Protein AF-A0A147B7H2-F1 (afdb_monomer_lite)

Sequence (168 aa):
TDHILHTKNPSMMECVLYPLDLYNDSAFYALTKFKKQFLYDEVEAEVNLCFDQFAYKLSDQIFAYYKHLAGSILLDKRFRAECASNGTVFSYPVANRYETLLRQRHVQLLGRSVDLNRLIGQRLSAALQRSLDLAVSRFEAQDITGIVELEGLLSVNRMTHKLLSKFV

Organism: NCBI:txid360319

Foldseek 3Di:
DVVCLVVVDQVCLLVPLVVLCVLVVQLCCVCPPVVHPVSNVVSVVVSVVVVVVVLLSLLVVLLVLLLQQLLVVPPDPVVQVVCVVVVHHDDRPDDHDCLSQLQQQFRQHNNDGHGSNVSSVVSSVVVLVVLLVVLVVVVVVDPPVCVVVSVVSVSSSVSSCVVCVVRD

InterPro domains:
  IPR008081 Cytoplasmic FMR1-interacting [PF05994] (1-167)
  IPR008081 Cytoplasmic FMR1-interacting [PIRSF008153] (1-167)
  IPR008081 Cytoplasmic FMR1-interacting [PR01698] (36-58)
  IPR008081 Cytoplasmic FMR1-interacting [PR01698] (96-126)
  IPR008081 Cytoplasmic FMR1-interacting [PTHR12195] (1-167)

Radius of gyration: 20.7 Å; chains: 1; bounding box: 50×30×66 Å

Structure (mmCIF, N/CA/C/O backbone):
data_AF-A0A147B7H2-F1
#
_entry.id   AF-A0A147B7H2-F1
#
loop_
_atom_site.group_PDB
_atom_site.id
_atom_site.type_symbol
_atom_site.label_atom_id
_atom_site.label_alt_id
_atom_site.label_comp_id
_atom_site.label_asym_id
_atom_site.label_entity_id
_atom_site.label_seq_id
_atom_site.pdbx_PDB_ins_code
_atom_site.Cartn_x
_atom_site.Cartn_y
_atom_site.Cartn_z
_atom_site.occupancy
_atom_site.B_iso_or_equiv
_atom_site.auth_seq_id
_atom_site.auth_comp_id
_atom_site.auth_asym_id
_atom_site.auth_atom_id
_atom_site.pdbx_PDB_model_num
ATOM 1 N N . THR A 1 1 ? -3.458 9.464 13.961 1.00 66.31 1 THR A N 1
ATOM 2 C CA . THR A 1 1 ? -3.003 8.429 13.001 1.00 66.31 1 THR A CA 1
ATOM 3 C C . THR A 1 1 ? -2.796 9.000 11.607 1.00 66.31 1 THR A C 1
ATOM 5 O O . THR A 1 1 ? -1.716 8.844 11.050 1.00 66.31 1 THR A O 1
ATOM 8 N N . ASP A 1 2 ? -3.782 9.718 11.067 1.00 78.31 2 ASP A N 1
ATOM 9 C CA . ASP A 1 2 ? -3.803 10.185 9.675 1.00 78.31 2 ASP A CA 1
ATOM 10 C C . ASP A 1 2 ? -2.610 11.071 9.270 1.00 78.31 2 ASP A C 1
ATOM 12 O O . ASP A 1 2 ? -2.012 10.885 8.212 1.00 78.31 2 ASP A O 1
ATOM 16 N N . HIS A 1 3 ? -2.166 11.959 10.162 1.00 82.06 3 HIS A N 1
ATOM 17 C CA . HIS A 1 3 ? -1.004 12.819 9.918 1.00 82.06 3 HIS A CA 1
ATOM 18 C C . HIS A 1 3 ? 0.290 12.037 9.614 1.00 82.06 3 HIS A C 1
ATOM 20 O O . HIS A 1 3 ? 1.068 12.437 8.748 1.00 82.06 3 HIS 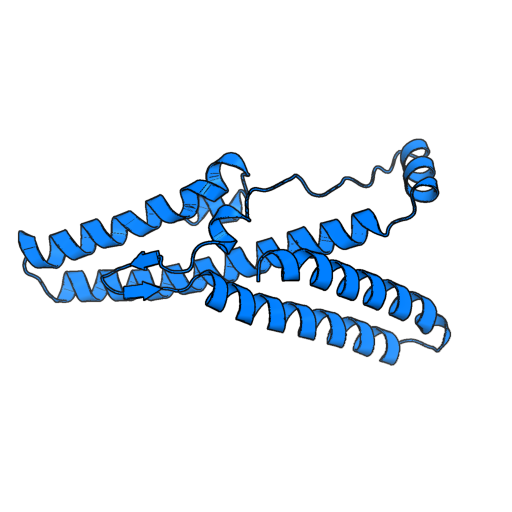A O 1
ATOM 26 N N . ILE A 1 4 ? 0.518 10.900 10.283 1.00 80.31 4 ILE A N 1
ATOM 27 C CA . ILE A 1 4 ? 1.708 10.058 10.061 1.00 80.31 4 ILE A CA 1
ATOM 28 C C . ILE A 1 4 ? 1.634 9.400 8.679 1.00 80.31 4 ILE A C 1
ATOM 30 O O . ILE A 1 4 ? 2.631 9.357 7.958 1.00 80.31 4 ILE A O 1
ATOM 34 N N . LEU A 1 5 ? 0.438 8.956 8.277 1.00 80.56 5 LEU A N 1
ATOM 35 C CA . LEU A 1 5 ? 0.210 8.406 6.943 1.00 80.56 5 LEU A CA 1
ATOM 36 C C . LEU A 1 5 ? 0.421 9.481 5.872 1.00 80.56 5 LEU A C 1
ATOM 38 O O . LEU A 1 5 ? 1.065 9.214 4.866 1.00 80.56 5 LEU A O 1
ATOM 42 N N . HIS A 1 6 ? -0.055 10.709 6.073 1.00 81.12 6 HIS A N 1
ATOM 43 C CA . HIS A 1 6 ? 0.124 11.778 5.087 1.00 81.12 6 HIS A CA 1
ATOM 44 C C . HIS A 1 6 ? 1.578 12.238 4.949 1.00 81.12 6 HIS A C 1
ATOM 46 O O . HIS A 1 6 ? 2.069 12.393 3.831 1.00 81.12 6 HIS A O 1
ATOM 52 N N . THR A 1 7 ? 2.277 12.425 6.068 1.00 80.94 7 THR A N 1
ATOM 53 C CA . THR A 1 7 ? 3.669 12.905 6.072 1.00 80.94 7 THR A CA 1
ATOM 54 C C . THR A 1 7 ? 4.675 11.838 5.654 1.00 80.94 7 THR A C 1
ATOM 56 O O . THR A 1 7 ? 5.772 12.182 5.218 1.00 80.94 7 THR A O 1
ATOM 59 N N . LYS A 1 8 ? 4.321 10.548 5.772 1.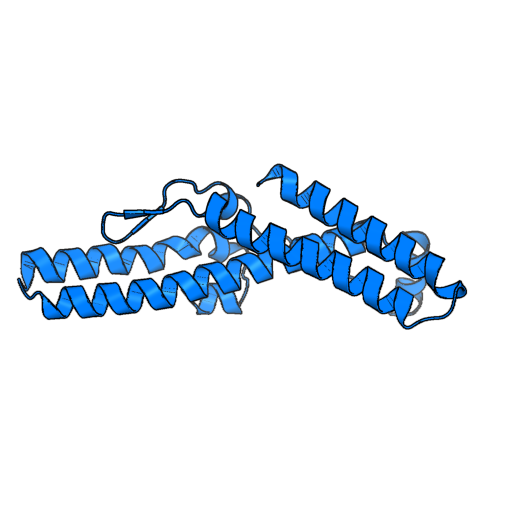00 83.06 8 LYS A N 1
ATOM 60 C CA . LYS A 1 8 ? 5.184 9.396 5.454 1.00 83.06 8 LYS A CA 1
ATOM 61 C C . LYS A 1 8 ? 6.532 9.443 6.180 1.00 83.06 8 LYS A C 1
ATOM 63 O O . LYS A 1 8 ? 7.516 8.893 5.689 1.00 83.06 8 LYS A O 1
ATOM 68 N N . ASN A 1 9 ? 6.582 10.100 7.340 1.00 83.38 9 ASN A N 1
ATOM 69 C CA . ASN A 1 9 ? 7.821 10.315 8.074 1.00 83.38 9 ASN A CA 1
ATOM 70 C C . ASN A 1 9 ? 8.374 8.968 8.593 1.00 83.38 9 ASN A C 1
ATOM 72 O O . ASN A 1 9 ? 7.699 8.326 9.405 1.00 83.38 9 ASN A O 1
ATOM 76 N N . PRO A 1 10 ? 9.590 8.548 8.181 1.00 81.75 10 PRO A N 1
ATOM 77 C CA . PRO A 1 10 ? 10.166 7.264 8.576 1.00 81.75 10 PRO A CA 1
ATOM 78 C C . PRO A 1 10 ? 10.268 7.049 10.083 1.00 81.75 10 PRO A C 1
ATOM 80 O O . PRO A 1 10 ? 10.051 5.937 10.557 1.00 81.75 10 PRO A O 1
ATOM 83 N N . SER A 1 11 ? 10.556 8.111 10.838 1.00 82.81 11 SER A N 1
ATOM 84 C CA . SER A 1 11 ? 10.706 8.046 12.295 1.00 82.81 11 SER A CA 1
ATOM 85 C C . SER A 1 11 ? 9.375 7.814 13.012 1.00 82.81 11 SER A C 1
ATOM 87 O O . SER A 1 11 ? 9.352 7.246 14.096 1.00 82.81 11 SER A O 1
ATOM 89 N N . MET A 1 12 ? 8.264 8.249 12.410 1.00 85.00 12 MET A N 1
ATOM 90 C CA . MET A 1 12 ? 6.926 8.142 13.000 1.00 85.00 12 MET A CA 1
ATOM 91 C C . MET A 1 12 ? 6.161 6.909 12.511 1.00 85.00 12 MET A C 1
ATOM 93 O O . MET A 1 12 ? 5.160 6.541 13.122 1.00 85.00 12 MET A O 1
ATOM 97 N N . MET A 1 13 ? 6.614 6.268 11.427 1.00 87.06 13 MET A N 1
ATOM 98 C CA . MET A 1 13 ? 5.930 5.124 10.817 1.00 87.06 13 MET A CA 1
ATOM 99 C C . MET A 1 13 ? 5.823 3.935 11.780 1.00 87.06 13 MET A C 1
ATOM 101 O O . MET A 1 13 ? 4.776 3.302 11.863 1.00 87.06 13 MET A O 1
ATOM 105 N N . GLU A 1 14 ? 6.861 3.686 12.580 1.00 84.75 14 GLU A N 1
ATOM 106 C CA . GLU A 1 14 ? 6.859 2.620 13.596 1.00 84.75 14 GLU A CA 1
ATOM 107 C C . GLU A 1 14 ? 5.853 2.891 14.725 1.00 84.75 14 GLU A C 1
ATOM 109 O O . GLU A 1 14 ? 5.338 1.965 15.344 1.00 84.75 14 GLU A O 1
ATOM 114 N N . CYS A 1 15 ? 5.527 4.163 14.955 1.00 85.69 15 CYS A N 1
ATOM 115 C CA . CYS A 1 15 ? 4.631 4.610 16.014 1.00 85.69 15 CYS A CA 1
ATOM 116 C C . CYS A 1 15 ? 3.170 4.721 15.565 1.00 85.69 15 CYS A C 1
ATOM 118 O O . CYS A 1 15 ? 2.326 5.115 16.365 1.00 85.69 15 CYS A O 1
ATOM 120 N N . VAL A 1 16 ? 2.838 4.408 14.307 1.00 87.56 16 VAL A N 1
ATOM 121 C CA . VAL A 1 16 ? 1.495 4.660 13.752 1.00 87.56 16 VAL A CA 1
ATOM 122 C C . VAL A 1 16 ? 0.382 3.863 14.447 1.00 87.56 16 VAL A C 1
ATOM 124 O O . VAL A 1 16 ? -0.778 4.270 14.389 1.00 87.56 16 VAL A O 1
ATOM 127 N N . LEU A 1 17 ? 0.731 2.766 15.129 1.00 87.25 17 LEU A N 1
ATOM 128 C CA . LEU A 1 17 ? -0.209 1.934 15.881 1.00 87.25 17 LEU A CA 1
ATOM 129 C C . LEU A 1 17 ? -0.534 2.496 17.273 1.00 87.25 17 LEU A C 1
ATOM 131 O O . LEU A 1 17 ? -1.633 2.257 17.758 1.00 87.25 17 LEU A O 1
ATOM 135 N N . TYR A 1 18 ? 0.346 3.292 17.895 1.00 89.06 18 TYR A N 1
ATOM 136 C CA . TYR A 1 18 ? 0.075 3.829 19.238 1.00 89.06 18 TYR A CA 1
ATOM 137 C C . TYR A 1 18 ? -1.165 4.727 19.288 1.00 89.06 18 TYR A C 1
ATOM 139 O O . TYR A 1 18 ? -1.972 4.569 20.196 1.00 89.06 18 TYR A O 1
ATOM 147 N N . PRO A 1 19 ? -1.405 5.630 18.318 1.00 88.56 19 PRO A N 1
ATOM 148 C CA . PRO A 1 19 ? -2.631 6.413 18.343 1.00 88.56 19 PRO A CA 1
ATOM 149 C C . PRO A 1 19 ? -3.890 5.590 18.027 1.00 88.56 19 PRO A C 1
ATOM 151 O O . PRO A 1 19 ? -4.977 6.079 18.302 1.00 88.56 19 PRO A O 1
ATOM 154 N N . LEU A 1 20 ? -3.777 4.380 17.453 1.00 88.25 20 LEU A N 1
ATOM 155 C CA . LEU A 1 20 ? -4.924 3.464 17.336 1.00 88.25 20 LEU A CA 1
ATOM 156 C C . LEU A 1 20 ? -5.267 2.822 18.686 1.00 88.25 20 LEU A C 1
ATOM 158 O O . LEU A 1 20 ? -6.430 2.525 18.937 1.00 88.25 20 LEU A O 1
ATOM 162 N N . ASP A 1 21 ? -4.284 2.657 19.569 1.00 91.00 21 ASP A N 1
ATOM 163 C CA . ASP A 1 21 ? -4.479 2.085 20.904 1.00 91.00 21 ASP A CA 1
ATOM 164 C C . ASP A 1 21 ? -5.334 2.990 21.813 1.00 91.00 21 ASP A C 1
ATOM 166 O O . ASP A 1 21 ? -6.055 2.509 22.679 1.00 91.00 21 ASP A O 1
ATOM 170 N N . LEU A 1 22 ? -5.388 4.300 21.538 1.00 93.31 22 LEU A N 1
ATOM 171 C CA . LEU A 1 22 ? -6.280 5.243 22.235 1.00 93.31 22 LEU A CA 1
ATOM 172 C C . LEU A 1 22 ? -7.770 4.879 22.110 1.00 93.31 22 LEU A C 1
ATOM 174 O O . LEU A 1 22 ? -8.580 5.241 22.971 1.00 93.31 22 LEU A O 1
ATOM 178 N N . TYR A 1 23 ? -8.149 4.156 21.053 1.00 94.56 23 TYR A N 1
ATOM 179 C CA . TYR A 1 23 ? -9.504 3.633 20.923 1.00 94.56 23 TYR A CA 1
ATOM 180 C C . TYR A 1 23 ? -9.783 2.506 21.921 1.00 94.56 23 TYR A C 1
ATOM 182 O O . TYR A 1 23 ? -10.906 2.407 22.413 1.00 94.56 23 TYR A O 1
ATOM 190 N N . ASN A 1 24 ? -8.775 1.699 22.274 1.00 94.44 24 ASN A N 1
ATOM 191 C CA . ASN A 1 24 ? -8.908 0.671 23.307 1.00 94.44 24 ASN A CA 1
ATOM 192 C C . ASN A 1 24 ? -9.195 1.306 24.670 1.00 94.44 24 ASN A C 1
ATOM 194 O O . ASN A 1 24 ? -10.127 0.883 25.357 1.00 94.44 24 ASN A O 1
ATOM 198 N N . ASP A 1 25 ? -8.465 2.368 25.016 1.00 95.44 25 ASP A N 1
ATOM 199 C CA . ASP A 1 25 ? -8.680 3.115 26.258 1.00 95.44 25 ASP A CA 1
ATOM 200 C C . ASP A 1 25 ? -10.080 3.736 26.304 1.00 95.44 25 ASP A C 1
ATOM 202 O O . ASP A 1 25 ? -10.798 3.623 27.303 1.00 95.44 25 ASP A O 1
ATOM 206 N N . SER A 1 26 ? -10.497 4.351 25.195 1.00 95.50 26 SER A N 1
ATOM 207 C CA . SER A 1 26 ? -11.800 5.010 25.070 1.00 95.50 26 SER A CA 1
ATOM 208 C C . SER A 1 26 ? -12.955 4.008 25.176 1.00 95.50 26 SER A C 1
ATOM 210 O O . SER A 1 26 ? -13.915 4.236 25.917 1.00 95.50 26 SER A O 1
ATOM 212 N N . ALA A 1 27 ? -12.839 2.855 24.514 1.00 95.81 27 ALA A N 1
ATOM 213 C CA . ALA A 1 27 ? -13.805 1.766 24.602 1.00 95.81 27 ALA A CA 1
ATOM 214 C C . ALA A 1 27 ? -13.873 1.160 26.012 1.00 95.81 27 ALA A C 1
ATOM 216 O O . ALA A 1 27 ? -14.963 0.946 26.551 1.00 95.81 27 ALA A O 1
ATOM 217 N N . PHE A 1 28 ? -12.720 0.937 26.650 1.00 95.81 28 PHE A N 1
ATOM 218 C CA . PHE A 1 28 ? -12.662 0.458 28.028 1.00 95.81 28 PHE A CA 1
ATOM 219 C C . PHE A 1 28 ? -13.340 1.440 28.992 1.00 95.81 28 PHE A C 1
ATOM 221 O O . PHE A 1 28 ? -14.104 1.029 29.871 1.00 95.81 28 PHE A O 1
ATOM 228 N N . TYR A 1 29 ? -13.112 2.742 28.816 1.00 96.56 29 TYR A N 1
ATOM 229 C CA . TYR A 1 29 ? -13.725 3.780 29.640 1.00 96.56 29 TYR A CA 1
ATOM 230 C C . TYR A 1 29 ? -15.246 3.861 29.425 1.00 96.56 29 TYR A C 1
ATOM 232 O O . TYR A 1 29 ? -16.005 3.937 30.398 1.00 96.56 29 TYR A O 1
ATOM 240 N N . ALA A 1 30 ? -15.707 3.770 28.174 1.00 96.69 30 ALA A N 1
ATOM 241 C CA . ALA A 1 30 ? -17.128 3.745 27.827 1.00 96.69 30 ALA A CA 1
ATOM 242 C C . ALA A 1 30 ? -17.873 2.585 28.511 1.00 96.69 30 ALA A C 1
ATOM 244 O O . ALA A 1 30 ? -18.938 2.793 29.103 1.00 96.69 30 ALA A O 1
ATOM 245 N N . LEU A 1 31 ? -17.281 1.386 28.508 1.00 95.69 31 LEU A N 1
ATOM 246 C CA . LEU A 1 31 ? -17.881 0.186 29.096 1.00 95.69 31 LEU A CA 1
ATOM 247 C C . LEU A 1 31 ? -17.789 0.151 30.628 1.00 95.69 31 LEU A C 1
ATOM 249 O O . LEU A 1 31 ? -18.766 -0.189 31.295 1.00 95.69 31 LEU A O 1
ATOM 253 N N . THR A 1 32 ? -16.639 0.505 31.212 1.00 96.19 32 THR A N 1
ATOM 254 C CA . THR A 1 32 ? -16.393 0.298 32.653 1.00 96.19 32 THR A CA 1
ATOM 255 C C . THR A 1 32 ? -16.727 1.505 33.525 1.00 96.19 32 THR A C 1
ATOM 257 O O . THR A 1 32 ? -17.239 1.333 34.637 1.00 96.19 32 THR A O 1
ATOM 260 N N . LYS A 1 33 ? -16.448 2.724 33.046 1.00 96.31 33 LYS A N 1
ATOM 261 C CA . LYS A 1 33 ? -16.641 3.968 33.807 1.00 96.31 33 LYS A CA 1
ATOM 262 C C . LYS A 1 33 ? -17.979 4.610 33.484 1.00 96.31 33 LYS A C 1
ATOM 264 O O . LYS A 1 33 ? -18.784 4.796 34.394 1.00 96.31 33 LYS A O 1
ATOM 269 N N . PHE A 1 34 ? -18.242 4.900 32.210 1.00 96.44 34 PHE A N 1
ATOM 270 C CA . PHE A 1 34 ? -19.510 5.516 31.808 1.00 96.44 34 PHE A CA 1
ATOM 271 C C . PHE A 1 34 ? -20.677 4.529 31.827 1.00 96.44 34 PHE A C 1
ATOM 273 O O . PHE A 1 34 ? -21.802 4.927 32.136 1.00 96.44 34 PHE A O 1
ATOM 280 N N . LYS A 1 35 ? -20.411 3.248 31.535 1.00 95.56 35 LYS A N 1
ATOM 281 C CA . LYS A 1 35 ? -21.420 2.182 31.437 1.00 95.56 35 LYS A CA 1
ATOM 282 C C . LYS A 1 35 ? -22.533 2.551 30.450 1.00 95.56 35 LYS A C 1
ATOM 284 O O . LYS A 1 35 ? -23.719 2.390 30.742 1.00 95.56 35 LYS A O 1
ATOM 289 N N . LYS A 1 36 ? -22.150 3.108 29.296 1.00 96.62 36 LYS A N 1
ATOM 290 C CA . LYS A 1 36 ? -23.072 3.516 28.226 1.00 96.62 36 LYS A CA 1
ATOM 291 C C . LYS A 1 36 ? -22.744 2.756 26.951 1.00 96.62 36 LYS A C 1
ATOM 293 O O . LYS A 1 36 ? -21.661 2.922 26.405 1.00 96.62 36 LYS A O 1
ATOM 298 N N . GLN A 1 37 ? -23.704 1.962 26.482 1.00 95.19 37 GLN A N 1
ATOM 299 C CA . GLN A 1 37 ? -23.544 1.153 25.276 1.00 95.19 37 GLN A CA 1
ATOM 300 C C . GLN A 1 37 ? -23.382 2.021 24.026 1.00 95.19 37 GLN A C 1
ATOM 302 O O . GLN A 1 37 ? -22.413 1.843 23.308 1.00 95.19 37 GLN A O 1
ATOM 307 N N . PHE A 1 38 ? -24.226 3.044 23.851 1.00 96.62 38 PHE A N 1
ATOM 308 C CA . PHE A 1 38 ? -24.151 3.919 22.675 1.00 96.62 38 PHE A CA 1
ATOM 309 C C . PHE A 1 38 ? -22.783 4.607 22.508 1.00 96.62 38 PHE A C 1
ATOM 311 O O . PHE A 1 38 ? -22.368 4.868 21.390 1.00 96.62 38 PHE A O 1
ATOM 318 N N . LEU A 1 39 ? -22.053 4.883 23.601 1.00 96.50 39 LEU A N 1
ATOM 319 C CA . LEU A 1 39 ? -20.693 5.430 23.508 1.00 96.50 39 LEU A CA 1
ATOM 320 C C . LEU A 1 39 ? -19.707 4.404 22.948 1.00 96.50 39 LEU A C 1
ATOM 322 O O . LEU A 1 39 ? -18.813 4.769 22.195 1.00 96.50 39 LEU A O 1
ATOM 326 N N . TYR A 1 40 ? -19.852 3.134 23.329 1.00 96.88 40 TYR A N 1
ATOM 327 C CA . TYR A 1 40 ? -19.049 2.060 22.756 1.00 96.88 40 TYR A CA 1
ATOM 328 C C . TYR A 1 40 ? -19.416 1.827 21.287 1.00 96.88 40 TYR A C 1
ATOM 330 O O . TYR A 1 40 ? -18.511 1.691 20.472 1.00 96.88 40 TYR A O 1
ATOM 338 N N . ASP A 1 41 ? -20.709 1.851 20.948 1.00 96.94 41 ASP A N 1
ATOM 339 C CA . ASP A 1 41 ? -21.186 1.655 19.573 1.00 96.94 41 ASP A CA 1
ATOM 340 C C . ASP A 1 41 ? -20.605 2.722 18.621 1.00 96.94 41 ASP A C 1
ATOM 342 O O . ASP A 1 41 ? -20.129 2.393 17.536 1.00 96.94 41 ASP A O 1
ATOM 346 N N . GLU A 1 42 ? -20.563 3.990 19.049 1.00 97.00 42 GLU A N 1
ATOM 347 C CA . GLU A 1 42 ? -19.931 5.082 18.289 1.00 97.00 42 GLU A CA 1
ATOM 348 C C . GLU A 1 42 ? -18.410 4.893 18.151 1.00 97.00 42 GLU A C 1
ATOM 350 O O . GLU A 1 42 ? -17.863 5.027 17.056 1.00 97.00 42 GLU A O 1
ATOM 355 N N . VAL A 1 43 ? -17.713 4.516 19.234 1.00 96.19 43 VAL A N 1
ATOM 356 C CA . VAL A 1 43 ? -16.264 4.232 19.191 1.00 96.19 43 VAL A CA 1
ATOM 357 C C . VAL A 1 43 ? -15.961 3.067 18.245 1.00 96.19 43 VAL A C 1
ATOM 359 O O . VAL A 1 43 ? -15.012 3.131 17.466 1.00 96.19 43 VAL A O 1
ATOM 362 N N . GLU A 1 44 ? -16.761 2.003 18.286 1.00 95.25 44 GLU A N 1
ATOM 363 C CA . GLU A 1 44 ? -16.616 0.856 17.394 1.00 95.25 44 GLU A CA 1
ATOM 364 C C . GLU A 1 44 ? -16.842 1.246 15.927 1.00 95.25 44 GLU A C 1
ATOM 366 O O . GLU A 1 44 ? -16.056 0.857 15.054 1.00 95.25 44 GLU A O 1
ATOM 371 N N . ALA A 1 45 ? -17.888 2.029 15.651 1.00 95.94 45 ALA A N 1
ATOM 372 C CA . ALA A 1 45 ? -18.186 2.521 14.312 1.00 95.94 45 ALA A CA 1
ATOM 373 C C . ALA A 1 45 ? -17.039 3.380 13.753 1.00 95.94 45 ALA A C 1
ATOM 375 O O . ALA A 1 45 ? -16.614 3.171 12.611 1.00 95.94 45 ALA A O 1
ATOM 376 N N . GLU A 1 46 ? -16.489 4.289 14.562 1.00 95.31 46 GLU A N 1
ATOM 377 C CA . GLU A 1 46 ? -15.352 5.126 14.177 1.00 95.31 46 GLU A CA 1
ATOM 378 C C . GLU A 1 46 ? -14.097 4.284 13.905 1.00 95.31 46 GLU A C 1
ATOM 380 O O . GLU A 1 46 ? -13.457 4.441 12.861 1.00 95.31 46 GLU A O 1
ATOM 385 N N . VAL A 1 47 ? -13.773 3.335 14.792 1.00 94.44 47 VAL A N 1
ATOM 386 C CA . VAL A 1 47 ? -12.612 2.448 14.630 1.00 94.44 47 VAL A CA 1
ATOM 387 C C . VAL A 1 47 ? -12.690 1.648 13.343 1.00 94.44 47 VAL A C 1
ATOM 389 O O . VAL A 1 47 ? -11.688 1.569 12.634 1.00 94.44 47 VAL A O 1
ATOM 392 N N . ASN A 1 48 ? -13.847 1.069 13.017 1.00 93.06 48 ASN A N 1
ATOM 393 C CA . ASN A 1 48 ? -14.000 0.294 11.786 1.00 93.06 48 ASN A CA 1
ATOM 394 C C . ASN A 1 48 ? -13.682 1.157 10.552 1.00 93.06 48 ASN A C 1
ATOM 396 O O . ASN A 1 48 ? -12.863 0.766 9.718 1.00 93.06 48 ASN A O 1
ATOM 400 N N . LEU A 1 49 ? -14.249 2.367 10.474 1.00 93.75 49 LEU A N 1
ATOM 401 C CA . LEU A 1 49 ? -14.005 3.281 9.358 1.00 93.75 49 LEU A CA 1
ATOM 402 C C . LEU A 1 49 ? -12.537 3.730 9.290 1.00 93.75 49 LEU A C 1
ATOM 404 O O . LEU A 1 49 ? -11.915 3.698 8.223 1.00 93.75 49 LEU A O 1
ATOM 408 N N . CYS A 1 50 ? -11.961 4.142 10.419 1.00 92.50 50 CYS A N 1
ATOM 409 C CA . CYS A 1 50 ? -10.582 4.614 10.481 1.00 92.50 50 CYS A CA 1
ATOM 410 C C . CYS A 1 50 ? -9.574 3.498 10.190 1.00 92.50 50 CYS A C 1
ATOM 412 O O . CYS A 1 50 ? -8.561 3.746 9.532 1.00 92.50 50 CYS A O 1
ATOM 414 N N . PHE A 1 51 ? -9.839 2.274 10.645 1.00 92.38 51 PHE A N 1
ATOM 415 C CA . PHE A 1 51 ? -8.964 1.132 10.414 1.00 92.38 51 PHE A CA 1
ATOM 416 C C . PHE A 1 51 ? -8.963 0.704 8.941 1.00 92.38 51 PHE A C 1
ATOM 418 O O . PHE A 1 51 ? -7.895 0.448 8.380 1.00 92.38 51 PHE A O 1
ATOM 425 N N . ASP A 1 52 ? -10.121 0.718 8.277 1.00 91.38 52 ASP A N 1
ATOM 426 C CA . ASP A 1 52 ? -10.205 0.453 6.838 1.00 91.38 52 ASP A CA 1
ATOM 427 C C . ASP A 1 52 ? -9.420 1.483 6.018 1.00 91.38 52 ASP A C 1
ATOM 429 O O . ASP A 1 52 ? -8.651 1.123 5.115 1.00 91.38 52 ASP A O 1
ATOM 433 N N . GLN A 1 53 ? -9.553 2.767 6.363 1.00 91.75 53 GLN A N 1
ATOM 434 C CA . GLN A 1 53 ? -8.785 3.843 5.735 1.00 91.75 53 GLN A CA 1
ATOM 435 C C . GLN A 1 53 ? -7.284 3.707 6.007 1.00 91.75 53 GLN A C 1
ATOM 437 O O . GLN A 1 53 ? -6.474 3.883 5.092 1.00 91.75 53 GLN A O 1
ATOM 442 N N . PHE A 1 54 ? -6.903 3.363 7.239 1.00 92.62 54 PHE A N 1
ATOM 443 C CA . PHE A 1 54 ? -5.518 3.099 7.621 1.00 92.62 54 PHE A CA 1
ATOM 444 C C . PHE A 1 54 ? -4.923 1.967 6.778 1.00 92.62 54 PHE A C 1
ATOM 446 O O . PHE A 1 54 ? -3.893 2.167 6.132 1.00 92.62 54 PHE A O 1
ATOM 453 N N . ALA A 1 55 ? -5.591 0.812 6.717 1.00 92.19 55 ALA A N 1
ATOM 454 C CA . ALA A 1 55 ? -5.124 -0.343 5.958 1.00 92.19 55 ALA A CA 1
ATOM 455 C C . ALA A 1 55 ? -5.009 -0.032 4.458 1.00 92.19 55 ALA A C 1
ATOM 457 O O . ALA A 1 55 ? -4.039 -0.446 3.817 1.00 92.19 55 ALA A O 1
ATOM 458 N N . TYR A 1 56 ? -5.959 0.725 3.897 1.00 92.31 56 TYR A N 1
ATOM 459 C CA . TYR A 1 56 ? -5.904 1.182 2.507 1.00 92.31 56 TYR A CA 1
ATOM 460 C C . TYR A 1 56 ? -4.693 2.087 2.249 1.00 92.31 56 TYR A C 1
ATOM 462 O O . TYR A 1 56 ? -3.857 1.760 1.403 1.00 92.31 56 TYR A O 1
ATOM 470 N N . LYS A 1 57 ? -4.561 3.187 3.003 1.00 92.56 57 LYS A N 1
ATOM 471 C CA . LYS A 1 57 ? -3.478 4.169 2.827 1.00 92.56 57 LYS A CA 1
ATOM 472 C C . LYS A 1 57 ? -2.105 3.538 3.056 1.00 92.56 57 LYS A C 1
ATOM 474 O O . LYS A 1 57 ? -1.181 3.799 2.290 1.00 92.56 57 LYS A O 1
ATOM 479 N N . LEU A 1 58 ? -1.964 2.694 4.078 1.00 92.56 58 LEU A N 1
ATOM 480 C CA . LEU A 1 58 ? -0.704 2.019 4.380 1.00 92.56 58 LEU A CA 1
ATOM 481 C C . LEU A 1 58 ? -0.298 1.054 3.259 1.00 92.56 58 LEU A C 1
ATOM 483 O O . LEU A 1 58 ? 0.845 1.086 2.808 1.00 92.56 58 LEU A O 1
ATOM 487 N N . SER A 1 59 ? -1.232 0.232 2.772 1.00 94.06 59 SER A N 1
ATOM 488 C CA . SER A 1 59 ? -0.947 -0.731 1.699 1.00 94.06 59 SER A CA 1
ATOM 489 C C . SER A 1 59 ? -0.535 -0.033 0.402 1.00 94.06 59 SER A C 1
ATOM 491 O O . SER A 1 59 ? 0.423 -0.456 -0.244 1.00 94.06 59 SER A O 1
ATOM 493 N N . ASP A 1 60 ? -1.221 1.055 0.045 1.00 93.31 60 ASP A N 1
ATOM 494 C CA . ASP A 1 60 ? -0.904 1.855 -1.141 1.00 93.31 60 ASP A CA 1
ATOM 495 C C . ASP A 1 60 ? 0.502 2.472 -1.053 1.00 93.31 60 ASP A C 1
ATOM 497 O O . ASP A 1 60 ? 1.303 2.378 -1.984 1.00 93.31 60 ASP A O 1
ATOM 501 N N . GLN A 1 61 ? 0.860 3.009 0.116 1.00 92.69 61 GLN A N 1
ATOM 502 C CA . GLN A 1 61 ? 2.190 3.570 0.356 1.00 92.69 61 GLN A CA 1
ATOM 503 C C . GLN A 1 61 ? 3.303 2.531 0.285 1.00 92.69 61 GLN A C 1
ATOM 505 O O . GLN A 1 61 ? 4.341 2.793 -0.327 1.00 92.69 61 GLN A O 1
ATOM 510 N N . ILE A 1 62 ? 3.090 1.362 0.891 1.00 93.81 62 ILE A N 1
ATOM 511 C CA . ILE A 1 62 ? 4.042 0.251 0.851 1.00 93.81 62 ILE A CA 1
ATOM 512 C C . ILE A 1 62 ? 4.251 -0.189 -0.600 1.00 93.81 62 ILE A C 1
ATOM 514 O O . ILE A 1 62 ? 5.394 -0.279 -1.055 1.00 93.81 62 ILE A O 1
ATOM 518 N N . PHE A 1 63 ? 3.168 -0.402 -1.352 1.00 95.31 63 PHE A N 1
ATOM 519 C CA . PHE A 1 63 ? 3.261 -0.789 -2.757 1.00 95.31 63 PHE A CA 1
ATOM 520 C C . PHE A 1 63 ? 4.027 0.251 -3.581 1.00 95.31 63 PHE A C 1
ATOM 522 O O . PHE A 1 63 ? 4.984 -0.098 -4.274 1.00 95.31 63 PHE A O 1
ATOM 529 N N . ALA A 1 64 ? 3.666 1.532 -3.460 1.00 94.31 64 ALA A N 1
ATOM 530 C CA . ALA A 1 64 ? 4.320 2.623 -4.175 1.00 94.31 64 ALA A CA 1
ATOM 531 C C . ALA A 1 64 ? 5.818 2.725 -3.841 1.00 94.31 64 ALA A C 1
ATOM 533 O O . ALA A 1 64 ? 6.641 2.895 -4.742 1.00 94.31 64 ALA A O 1
ATOM 534 N N . TYR A 1 65 ? 6.190 2.565 -2.567 1.00 94.25 65 TYR A N 1
ATOM 535 C CA . TYR A 1 65 ? 7.585 2.577 -2.128 1.00 94.25 65 TYR A CA 1
ATOM 536 C C . TYR A 1 65 ? 8.399 1.451 -2.779 1.00 94.25 65 TYR A C 1
ATOM 538 O O . TYR A 1 65 ? 9.425 1.717 -3.410 1.00 94.25 65 TYR A O 1
ATOM 546 N N . TYR A 1 66 ? 7.935 0.199 -2.694 1.00 94.94 66 TYR A N 1
ATOM 547 C CA . TYR A 1 66 ? 8.661 -0.941 -3.266 1.00 94.94 66 TYR A CA 1
ATOM 548 C C . TYR A 1 66 ? 8.627 -0.963 -4.799 1.00 94.94 66 TYR A C 1
ATOM 550 O O . TYR A 1 66 ? 9.582 -1.429 -5.427 1.00 94.94 66 TYR A O 1
ATOM 558 N N . LYS A 1 67 ? 7.577 -0.417 -5.422 1.00 95.19 67 LYS A N 1
ATOM 559 C CA . LYS A 1 67 ? 7.503 -0.223 -6.875 1.00 95.19 67 LYS A CA 1
ATOM 560 C C . LYS A 1 67 ? 8.522 0.813 -7.351 1.00 95.19 67 LYS A C 1
ATOM 562 O O . LYS A 1 67 ? 9.262 0.544 -8.298 1.00 95.19 67 LYS A O 1
ATOM 567 N N . HIS A 1 68 ? 8.628 1.947 -6.659 1.00 94.38 68 HIS A N 1
ATOM 568 C CA . HIS A 1 68 ? 9.632 2.970 -6.954 1.00 94.38 68 HIS A CA 1
ATOM 569 C C . HIS A 1 68 ? 11.059 2.451 -6.715 1.00 94.38 68 HIS A C 1
ATOM 571 O O . HIS A 1 68 ? 11.951 2.680 -7.535 1.00 94.38 68 HIS A O 1
ATOM 577 N N . LEU A 1 69 ? 11.272 1.686 -5.640 1.00 94.44 69 LEU A N 1
ATOM 578 C CA . LEU A 1 69 ? 12.559 1.059 -5.349 1.00 94.44 69 LEU A CA 1
ATOM 579 C C . LEU A 1 69 ? 12.967 0.069 -6.450 1.00 94.44 69 LEU A C 1
ATOM 581 O O . LEU A 1 69 ? 14.095 0.127 -6.933 1.00 94.44 69 LEU A O 1
ATOM 585 N N . ALA A 1 70 ? 12.048 -0.794 -6.892 1.00 95.19 70 ALA A N 1
ATOM 586 C CA . ALA A 1 70 ? 12.287 -1.734 -7.986 1.00 95.19 70 ALA A CA 1
ATOM 587 C C . ALA A 1 70 ? 12.669 -1.024 -9.295 1.00 95.19 70 ALA A C 1
ATOM 589 O O . ALA A 1 70 ? 13.639 -1.419 -9.940 1.00 95.19 70 ALA A O 1
ATOM 590 N N . GLY A 1 71 ? 11.950 0.046 -9.653 1.00 93.94 71 GLY A N 1
ATOM 591 C CA . GLY A 1 71 ? 12.280 0.868 -10.819 1.00 93.94 71 GLY A CA 1
ATOM 592 C C . GLY A 1 71 ? 13.657 1.523 -10.691 1.00 93.94 71 GLY A C 1
ATOM 593 O O . GLY A 1 71 ? 14.453 1.481 -11.623 1.00 93.94 71 GLY A O 1
ATOM 594 N N . SER A 1 72 ? 13.986 2.045 -9.507 1.00 92.50 72 SER A N 1
ATOM 595 C CA . SER A 1 72 ? 15.295 2.650 -9.247 1.00 92.50 72 SER A CA 1
ATOM 596 C C . SER A 1 72 ? 16.461 1.660 -9.335 1.00 92.50 72 SER A C 1
ATOM 598 O O . SER A 1 72 ? 17.531 2.058 -9.788 1.00 92.50 72 SER A O 1
ATOM 600 N N . ILE A 1 73 ? 16.262 0.405 -8.912 1.00 92.81 73 ILE A N 1
ATOM 601 C CA . ILE A 1 73 ? 17.267 -0.674 -8.977 1.00 92.81 73 ILE A CA 1
ATOM 602 C C . ILE A 1 73 ? 17.531 -1.108 -10.422 1.00 92.81 73 ILE A C 1
ATOM 604 O O . ILE A 1 73 ? 18.674 -1.399 -10.765 1.00 92.81 73 ILE A O 1
ATOM 608 N N . LEU A 1 74 ? 16.479 -1.198 -11.240 1.00 93.25 74 LEU A N 1
ATOM 609 C CA . LEU A 1 74 ? 16.577 -1.663 -12.626 1.00 93.25 74 LEU A CA 1
ATOM 610 C C . LEU A 1 74 ? 16.994 -0.564 -13.608 1.00 93.25 74 LEU A C 1
ATOM 612 O O . LEU A 1 74 ? 17.412 -0.881 -14.717 1.00 93.25 74 LEU A O 1
ATOM 616 N N . LEU A 1 75 ? 16.896 0.708 -13.215 1.00 91.94 75 LEU A N 1
ATOM 617 C CA . LEU A 1 75 ? 17.370 1.819 -14.030 1.00 91.94 75 LEU A CA 1
ATOM 618 C C . LEU A 1 75 ? 18.890 1.736 -14.220 1.00 91.94 75 LEU A C 1
ATOM 620 O O . LEU A 1 75 ? 19.638 1.615 -13.245 1.00 91.94 75 LEU A O 1
ATOM 624 N N . ASP A 1 76 ? 19.342 1.847 -15.470 1.00 92.00 76 ASP A N 1
ATOM 625 C CA . ASP A 1 76 ? 20.762 1.747 -15.789 1.00 92.00 76 ASP A CA 1
ATOM 626 C C . ASP A 1 76 ? 21.598 2.822 -15.070 1.00 92.00 76 ASP A C 1
ATOM 628 O O . ASP A 1 76 ? 21.239 4.001 -14.975 1.00 92.00 76 ASP A O 1
ATOM 632 N N . LYS A 1 77 ? 22.751 2.395 -14.547 1.00 89.94 77 LYS A N 1
ATOM 633 C CA . LYS A 1 77 ? 23.634 3.247 -13.745 1.00 89.94 77 LYS A CA 1
ATOM 634 C C . LYS A 1 77 ? 24.366 4.272 -14.601 1.00 89.94 77 LYS A C 1
ATOM 636 O O . LYS A 1 77 ? 24.598 5.379 -14.119 1.00 89.94 77 LYS A O 1
ATOM 641 N N . ARG A 1 78 ? 24.737 3.913 -15.838 1.00 91.00 78 ARG A N 1
ATOM 642 C CA . ARG A 1 78 ? 25.418 4.841 -16.753 1.00 91.00 78 ARG A CA 1
ATOM 643 C C . ARG A 1 78 ? 24.452 5.933 -17.182 1.00 91.00 78 ARG A C 1
ATOM 645 O O . ARG A 1 78 ? 24.779 7.103 -17.026 1.00 91.00 78 ARG A O 1
ATOM 652 N N . PHE A 1 79 ? 23.237 5.544 -17.565 1.00 90.06 79 PHE A N 1
ATOM 653 C CA . PHE A 1 79 ? 22.157 6.484 -17.855 1.00 90.06 79 PHE A CA 1
ATOM 654 C C . PHE A 1 79 ? 21.893 7.449 -16.688 1.00 90.06 79 PHE A C 1
ATOM 656 O O . PHE A 1 79 ? 21.819 8.660 -16.876 1.00 90.06 79 PHE A O 1
ATOM 663 N N . ARG A 1 80 ? 21.841 6.946 -15.445 1.00 89.00 80 ARG A N 1
ATOM 664 C CA . ARG A 1 80 ? 21.670 7.808 -14.261 1.00 89.00 80 ARG A CA 1
ATOM 665 C C . ARG A 1 80 ? 22.811 8.822 -14.093 1.00 89.00 80 ARG A C 1
ATOM 667 O O . ARG A 1 80 ? 22.544 9.959 -13.711 1.00 89.00 80 ARG A O 1
ATOM 674 N N . ALA A 1 81 ? 24.057 8.422 -14.349 1.00 89.31 81 ALA A N 1
ATOM 675 C CA . ALA A 1 81 ? 25.216 9.311 -14.252 1.00 89.31 81 ALA A CA 1
ATOM 676 C C . ALA A 1 81 ? 25.207 10.396 -15.343 1.00 89.31 81 ALA A C 1
ATOM 678 O O . ALA A 1 81 ? 25.478 11.557 -15.047 1.00 89.31 81 ALA A O 1
ATOM 679 N N . GLU A 1 82 ? 24.831 10.037 -16.570 1.00 91.81 82 GLU A N 1
ATOM 680 C CA . GLU A 1 82 ? 24.704 10.969 -17.696 1.00 91.81 82 GLU A CA 1
ATOM 681 C C . GLU A 1 82 ? 23.585 11.998 -17.466 1.00 91.81 82 GLU A C 1
ATOM 683 O O . GLU A 1 82 ? 23.769 13.205 -17.634 1.00 91.81 82 GLU A O 1
ATOM 688 N N . CYS A 1 83 ? 22.429 11.547 -16.979 1.00 89.81 83 CYS A N 1
ATOM 689 C CA . CYS A 1 83 ? 21.349 12.446 -16.587 1.00 89.81 83 CYS A CA 1
ATOM 690 C C . CYS A 1 83 ? 21.775 13.394 -15.461 1.00 89.81 83 CYS A C 1
ATOM 692 O O . CYS A 1 83 ? 21.420 14.574 -15.503 1.00 89.81 83 CYS A O 1
ATOM 694 N N . ALA A 1 84 ? 22.569 12.917 -14.496 1.00 89.94 84 ALA A N 1
ATOM 695 C CA . ALA A 1 84 ? 23.086 13.753 -13.418 1.00 89.94 84 ALA A CA 1
ATOM 696 C C . ALA A 1 84 ? 24.062 14.825 -13.934 1.00 89.94 84 ALA A C 1
ATOM 698 O O . ALA A 1 84 ? 23.977 15.968 -13.486 1.00 89.94 84 ALA A O 1
ATOM 699 N N . SER A 1 85 ? 24.925 14.508 -14.912 1.00 89.25 85 SER A N 1
ATOM 700 C CA . SER A 1 85 ? 25.763 15.524 -15.574 1.00 89.25 85 SER A CA 1
ATOM 701 C C . SER A 1 85 ? 24.946 16.554 -16.358 1.00 89.25 85 SER A C 1
ATOM 703 O O . SER A 1 85 ? 25.353 17.707 -16.451 1.00 89.25 85 SER A O 1
ATOM 705 N N . ASN A 1 86 ? 23.761 16.169 -16.836 1.00 89.81 86 ASN A N 1
ATOM 706 C CA . ASN A 1 86 ? 22.827 17.051 -17.539 1.00 89.81 86 ASN A CA 1
ATOM 707 C C . ASN A 1 86 ? 21.864 17.799 -16.589 1.00 89.81 86 ASN A C 1
ATOM 709 O O . ASN A 1 86 ? 20.908 18.423 -17.042 1.00 89.81 86 ASN A O 1
ATOM 713 N N . GLY A 1 87 ? 22.088 17.734 -15.269 1.00 88.06 87 GLY A N 1
ATOM 714 C CA . GLY A 1 87 ? 21.290 18.440 -14.257 1.00 88.06 87 GLY A CA 1
ATOM 715 C C . GLY A 1 87 ? 20.011 17.721 -13.808 1.00 88.06 87 GLY A C 1
ATOM 716 O O . GLY A 1 87 ? 19.272 18.251 -12.981 1.00 88.06 87 GLY A O 1
ATOM 717 N N . THR A 1 88 ? 19.749 16.506 -14.297 1.00 88.62 88 THR A N 1
ATOM 718 C CA . THR A 1 88 ? 18.585 15.685 -13.919 1.00 88.62 88 THR A CA 1
ATOM 719 C C . THR A 1 88 ? 18.986 14.525 -13.011 1.00 88.62 88 THR A C 1
ATOM 721 O O . THR A 1 88 ? 19.575 13.538 -13.444 1.00 88.62 88 THR A O 1
ATOM 724 N N . VAL A 1 89 ? 18.647 14.617 -11.725 1.00 85.88 89 VAL A N 1
ATOM 725 C CA . VAL A 1 89 ? 18.978 13.576 -10.743 1.00 85.88 89 VAL A CA 1
ATOM 726 C C . VAL A 1 89 ? 17.765 12.690 -10.487 1.00 85.88 89 VAL A C 1
ATOM 728 O O . VAL A 1 89 ? 16.770 13.121 -9.907 1.00 85.88 89 VAL A O 1
ATOM 731 N N . PHE A 1 90 ? 17.870 11.415 -10.859 1.00 85.19 90 PHE A N 1
ATOM 732 C CA . PHE A 1 90 ? 16.942 10.399 -10.373 1.00 85.19 90 PHE A CA 1
ATOM 733 C C . PHE A 1 90 ? 17.325 10.040 -8.939 1.00 85.19 90 PHE A C 1
ATOM 735 O O . PHE A 1 90 ? 18.406 9.498 -8.699 1.00 85.19 90 PHE A O 1
ATOM 742 N N . SER A 1 91 ? 16.450 10.331 -7.982 1.00 83.38 91 SER A N 1
ATOM 743 C CA . SER A 1 91 ? 16.654 9.987 -6.572 1.00 83.38 91 SER A CA 1
ATOM 744 C C . SER A 1 91 ? 16.079 8.612 -6.255 1.00 83.38 91 SER A C 1
ATOM 746 O O . SER A 1 91 ? 15.070 8.200 -6.820 1.00 83.38 91 SER A O 1
ATOM 748 N N . TYR A 1 92 ? 16.722 7.892 -5.339 1.00 86.12 92 TYR A N 1
ATOM 749 C CA . TYR A 1 92 ? 16.112 6.706 -4.741 1.00 86.12 92 TYR A CA 1
ATOM 750 C C . TYR A 1 92 ? 14.949 7.120 -3.829 1.00 86.12 92 TYR A C 1
ATOM 752 O O . TYR A 1 92 ? 14.969 8.230 -3.286 1.00 86.12 92 TYR A O 1
ATOM 760 N N . PRO A 1 93 ? 13.944 6.249 -3.622 1.00 87.75 93 PRO A N 1
ATOM 761 C CA . PRO A 1 93 ? 12.949 6.499 -2.591 1.00 87.75 93 PRO A CA 1
ATOM 762 C C . PRO A 1 93 ? 13.632 6.645 -1.226 1.00 87.75 93 PRO A C 1
ATOM 764 O O . PRO A 1 93 ? 14.537 5.879 -0.890 1.00 87.75 93 PRO A O 1
ATOM 767 N N . VAL A 1 94 ? 13.180 7.621 -0.436 1.00 86.19 94 VAL A N 1
ATOM 768 C CA . VAL A 1 94 ? 13.653 7.816 0.940 1.00 86.19 94 VAL A CA 1
ATOM 769 C C . VAL A 1 94 ? 13.339 6.560 1.743 1.00 86.19 94 VAL A C 1
ATOM 771 O O . VAL A 1 94 ? 12.183 6.136 1.787 1.00 86.19 94 VAL A O 1
ATOM 774 N N . ALA A 1 95 ? 14.363 5.968 2.361 1.00 83.31 95 ALA A N 1
ATOM 775 C CA . ALA A 1 95 ? 14.212 4.749 3.143 1.00 83.31 95 ALA A CA 1
ATOM 776 C C . ALA A 1 95 ? 13.157 4.937 4.241 1.00 83.31 95 ALA A C 1
ATOM 778 O O . ALA A 1 95 ? 13.202 5.903 5.004 1.00 83.31 95 ALA A O 1
ATOM 779 N N . ASN A 1 96 ? 12.213 4.001 4.317 1.00 84.06 96 ASN A N 1
ATOM 780 C CA . ASN A 1 96 ? 11.129 4.027 5.291 1.00 84.06 96 ASN A CA 1
ATOM 781 C C . ASN A 1 96 ? 11.077 2.711 6.082 1.00 84.06 96 ASN A C 1
ATOM 783 O O . ASN A 1 96 ? 11.558 1.675 5.620 1.00 84.06 96 ASN A O 1
ATOM 787 N N . ARG A 1 97 ? 10.497 2.751 7.282 1.00 86.62 97 ARG A N 1
ATOM 788 C CA . ARG A 1 97 ? 10.464 1.645 8.246 1.00 86.62 97 ARG A CA 1
ATOM 789 C C . ARG A 1 97 ? 9.122 0.915 8.219 1.00 86.62 97 ARG A C 1
ATOM 791 O O . ARG A 1 97 ? 8.412 0.846 9.214 1.00 86.62 97 ARG A O 1
ATOM 798 N N . TYR A 1 98 ? 8.769 0.360 7.061 1.00 88.19 98 TYR A N 1
ATOM 799 C CA . TYR A 1 98 ? 7.538 -0.430 6.908 1.00 88.19 98 TYR A CA 1
ATOM 800 C C . TYR A 1 98 ? 7.656 -1.858 7.459 1.00 88.19 98 TYR A C 1
ATOM 802 O O . TYR A 1 98 ? 6.641 -2.519 7.672 1.00 88.19 98 TYR A O 1
ATOM 810 N N . GLU A 1 99 ? 8.874 -2.351 7.700 1.00 88.06 99 GLU A N 1
ATOM 811 C CA . GLU A 1 99 ? 9.102 -3.743 8.104 1.00 88.06 99 GLU A CA 1
ATOM 812 C C . GLU A 1 99 ? 8.431 -4.101 9.431 1.00 88.06 99 GLU A C 1
ATOM 814 O O . GLU A 1 99 ? 7.872 -5.187 9.567 1.00 88.06 99 GLU A O 1
ATOM 819 N N . THR A 1 100 ? 8.471 -3.198 10.411 1.00 88.88 100 THR A N 1
ATOM 820 C CA . THR A 1 100 ? 7.868 -3.419 11.731 1.00 88.88 100 THR A CA 1
ATOM 821 C C . THR A 1 100 ? 6.356 -3.575 11.637 1.00 88.88 100 THR A C 1
ATOM 823 O O . THR A 1 100 ? 5.806 -4.432 12.325 1.00 88.88 100 THR A O 1
ATOM 826 N N . LEU A 1 101 ? 5.704 -2.820 10.744 1.00 88.19 101 LEU A N 1
ATOM 827 C CA . LEU A 1 101 ? 4.269 -2.907 10.461 1.00 88.19 101 LEU A CA 1
ATOM 828 C C . LEU A 1 101 ? 3.917 -4.177 9.688 1.00 88.19 101 LEU A C 1
ATOM 830 O O . LEU A 1 101 ? 2.959 -4.861 10.035 1.00 88.19 101 LEU A O 1
ATOM 834 N N . LEU A 1 102 ? 4.722 -4.533 8.685 1.00 89.06 102 LEU A N 1
ATOM 835 C CA . LEU A 1 102 ? 4.529 -5.756 7.905 1.00 89.06 102 LEU A CA 1
ATOM 836 C C . LEU A 1 102 ? 4.711 -7.022 8.750 1.00 89.06 102 LEU A C 1
ATOM 838 O O . LEU A 1 102 ? 4.118 -8.045 8.435 1.00 89.06 102 LEU A O 1
ATOM 842 N N . ARG A 1 103 ? 5.481 -6.980 9.841 1.00 90.44 103 ARG A N 1
ATOM 843 C CA . ARG A 1 103 ? 5.640 -8.123 10.757 1.00 90.44 103 ARG A CA 1
ATOM 844 C C . ARG A 1 103 ? 4.476 -8.298 11.743 1.00 90.44 103 ARG A C 1
ATOM 846 O O . ARG A 1 103 ? 4.422 -9.331 12.408 1.00 90.44 103 ARG A O 1
ATOM 853 N N . GLN A 1 104 ? 3.553 -7.339 11.851 1.00 89.94 104 GLN A N 1
ATOM 854 C CA . GLN A 1 104 ? 2.444 -7.413 12.807 1.00 89.94 104 GLN A CA 1
ATOM 855 C C . GLN A 1 104 ? 1.387 -8.428 12.362 1.00 89.94 104 GLN A C 1
ATOM 857 O O . GLN A 1 104 ? 0.700 -8.227 11.362 1.00 89.94 104 GLN A O 1
ATOM 862 N N . ARG A 1 105 ? 1.228 -9.503 13.142 1.00 90.75 105 ARG A N 1
ATOM 863 C CA . ARG A 1 105 ? 0.212 -10.550 12.913 1.00 90.75 105 ARG A CA 1
ATOM 864 C C . ARG A 1 105 ? -0.934 -10.539 13.927 1.00 90.75 105 ARG A C 1
ATOM 866 O O . ARG A 1 105 ? -1.915 -11.243 13.736 1.00 90.75 105 ARG A O 1
ATOM 873 N N . HIS A 1 106 ? -0.791 -9.792 15.020 1.00 90.50 106 HIS A N 1
ATOM 874 C CA . HIS A 1 106 ? -1.739 -9.786 16.137 1.00 90.50 106 HIS A CA 1
ATOM 875 C C . HIS A 1 106 ? -1.862 -8.387 16.757 1.00 90.50 106 HIS A C 1
ATOM 877 O O . HIS A 1 106 ? -1.445 -8.146 17.886 1.00 90.50 106 HIS A O 1
ATOM 883 N N . VAL A 1 107 ? -2.442 -7.444 16.018 1.00 90.31 107 VAL A N 1
ATOM 884 C CA . VAL A 1 107 ? -2.768 -6.117 16.560 1.00 90.31 107 VAL A CA 1
ATOM 885 C C . VAL A 1 107 ? -4.041 -6.232 17.395 1.00 90.31 107 VAL A C 1
ATOM 887 O O . VAL A 1 107 ? -5.071 -6.664 16.882 1.00 90.31 107 VAL A O 1
ATOM 890 N N . GLN A 1 108 ? -3.975 -5.878 18.678 1.00 92.19 108 GLN A N 1
ATOM 891 C CA . GLN A 1 108 ? -5.139 -5.893 19.566 1.00 92.19 108 GLN A CA 1
ATOM 892 C C . GLN A 1 108 ? -5.923 -4.588 19.418 1.00 92.19 108 GLN A C 1
ATOM 894 O O . GLN A 1 108 ? -5.398 -3.512 19.698 1.00 92.19 108 GLN A O 1
ATOM 899 N N . LEU A 1 109 ? -7.174 -4.678 18.970 1.00 93.00 109 LEU A N 1
ATOM 900 C CA . LEU A 1 109 ? -8.037 -3.516 18.775 1.00 93.00 109 LEU A CA 1
ATOM 901 C C . LEU A 1 109 ? -9.486 -3.864 19.120 1.00 93.00 109 LEU A C 1
ATOM 903 O O . LEU A 1 109 ? -10.068 -4.778 18.542 1.00 93.00 109 LEU A O 1
ATOM 907 N N . LEU A 1 110 ? -10.058 -3.157 20.092 1.00 91.94 110 LEU A N 1
ATOM 908 C CA . LEU A 1 110 ? -11.395 -3.369 20.650 1.00 91.94 110 LEU A CA 1
ATOM 909 C C . LEU A 1 110 ? -11.668 -4.832 21.051 1.00 91.94 110 LEU A C 1
ATOM 911 O O . LEU A 1 110 ? -12.759 -5.357 20.845 1.00 91.94 110 LEU A O 1
ATOM 915 N N . GLY A 1 111 ? -10.653 -5.512 21.595 1.00 89.00 111 GLY A N 1
ATOM 916 C CA . GLY A 1 111 ? -10.723 -6.928 21.983 1.00 89.00 111 GLY A CA 1
ATOM 917 C C . GLY A 1 111 ? -10.598 -7.925 20.823 1.00 89.00 111 GLY A C 1
ATOM 918 O O . GLY A 1 111 ? -10.640 -9.134 21.049 1.00 89.00 111 GLY A O 1
ATOM 919 N N . ARG A 1 112 ? -10.422 -7.449 19.585 1.00 92.75 112 ARG A N 1
ATOM 920 C CA . ARG A 1 112 ? -10.147 -8.274 18.402 1.00 92.75 112 ARG A CA 1
ATOM 921 C C . ARG A 1 112 ? -8.644 -8.400 18.200 1.00 92.75 112 ARG A C 1
ATOM 923 O O . ARG A 1 112 ? -7.914 -7.425 18.354 1.00 92.75 112 ARG A O 1
ATOM 930 N N . SER A 1 113 ? -8.201 -9.574 17.756 1.00 92.81 113 SER A N 1
ATOM 931 C CA . SER A 1 113 ? -6.843 -9.761 17.246 1.00 92.81 113 SER A CA 1
ATOM 932 C C . SER A 1 113 ? -6.853 -9.649 15.724 1.00 92.81 113 SER A C 1
ATOM 934 O O . SER A 1 113 ? -7.441 -10.486 15.037 1.00 92.81 113 SER A O 1
ATOM 936 N N . VAL A 1 114 ? -6.242 -8.589 15.199 1.00 91.12 114 VAL A N 1
ATOM 937 C CA . VAL A 1 114 ? -6.223 -8.275 13.770 1.00 91.12 114 VAL A CA 1
ATOM 938 C C . VAL A 1 114 ? -4.867 -8.627 13.163 1.00 91.12 114 VAL A C 1
ATOM 940 O O . VAL A 1 114 ? -3.822 -8.132 13.593 1.00 91.12 114 VAL A O 1
ATOM 943 N N . ASP A 1 115 ? -4.892 -9.452 12.117 1.00 93.19 115 ASP A N 1
ATOM 944 C CA . ASP A 1 115 ? -3.709 -9.787 11.324 1.00 93.19 115 ASP A CA 1
ATOM 945 C C . ASP A 1 115 ? -3.464 -8.722 10.247 1.00 93.19 115 ASP A C 1
ATOM 947 O O . ASP A 1 115 ? -4.035 -8.754 9.149 1.00 93.19 115 ASP A O 1
ATOM 951 N N . LEU A 1 116 ? -2.620 -7.746 10.586 1.00 91.56 116 LEU A N 1
ATOM 952 C CA . LEU A 1 116 ? -2.284 -6.640 9.698 1.00 91.56 116 LEU A CA 1
ATOM 953 C C . LEU A 1 116 ? -1.479 -7.112 8.478 1.00 91.56 116 LEU A C 1
ATOM 955 O O . LEU A 1 116 ? -1.732 -6.639 7.370 1.00 91.56 116 LEU A O 1
ATOM 959 N N . ASN A 1 117 ? -0.562 -8.069 8.654 1.00 93.69 117 ASN A N 1
ATOM 960 C CA . ASN A 1 117 ? 0.202 -8.659 7.554 1.00 93.69 117 ASN A CA 1
ATOM 961 C C . ASN A 1 117 ? -0.730 -9.270 6.502 1.00 93.69 117 ASN A C 1
ATOM 963 O O . ASN A 1 117 ? -0.602 -8.955 5.319 1.00 93.69 117 ASN A O 1
ATOM 967 N N . ARG A 1 118 ? -1.722 -10.063 6.928 1.00 92.94 118 ARG A N 1
ATOM 968 C CA . ARG A 1 118 ? -2.687 -10.679 6.006 1.00 92.94 118 ARG A CA 1
ATOM 969 C C . ARG A 1 118 ? -3.512 -9.639 5.248 1.00 92.94 118 ARG A C 1
ATOM 971 O O . ARG A 1 118 ? 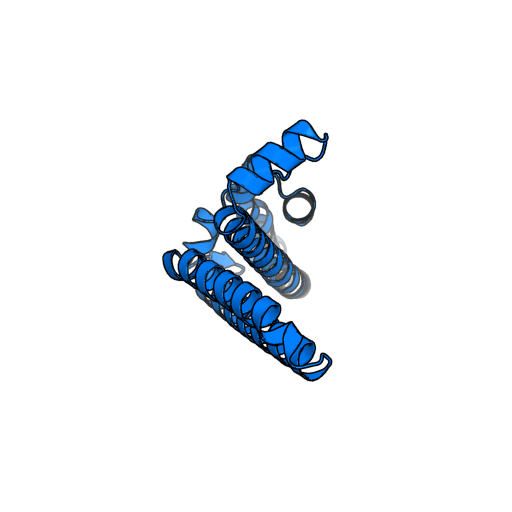-3.691 -9.770 4.037 1.00 92.94 118 ARG A O 1
ATOM 978 N N . LEU A 1 119 ? -3.999 -8.605 5.936 1.00 92.88 119 LEU A N 1
ATOM 979 C CA . LEU A 1 119 ? -4.795 -7.534 5.321 1.00 92.88 119 LEU A CA 1
ATOM 980 C C . LEU A 1 119 ? -3.990 -6.729 4.295 1.00 92.88 119 LEU A C 1
ATOM 982 O O . LEU A 1 119 ? -4.477 -6.459 3.194 1.00 92.88 119 LEU A O 1
ATOM 986 N N . ILE A 1 120 ? -2.750 -6.371 4.636 1.00 93.69 120 ILE A N 1
ATOM 987 C CA . ILE A 1 120 ? -1.844 -5.687 3.712 1.00 93.69 120 ILE A CA 1
ATOM 988 C C . ILE A 1 120 ? -1.511 -6.614 2.536 1.00 93.69 120 ILE A C 1
ATOM 990 O O . ILE A 1 120 ? -1.601 -6.193 1.385 1.00 93.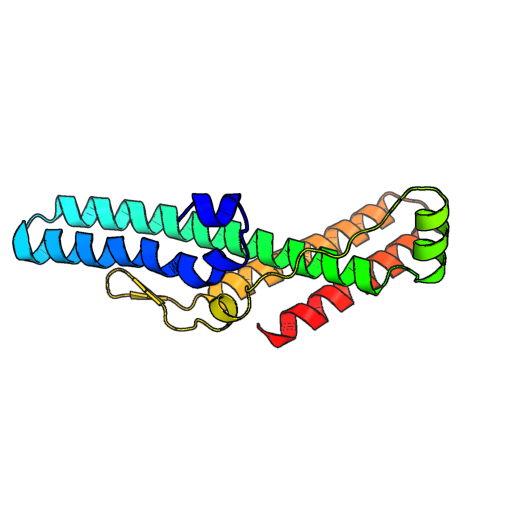69 120 ILE A O 1
ATOM 994 N N . GLY A 1 121 ? -1.204 -7.888 2.786 1.00 93.88 121 GLY A N 1
ATOM 995 C CA . GLY A 1 121 ? -0.841 -8.858 1.753 1.00 93.88 121 GLY A CA 1
ATOM 996 C C . GLY A 1 121 ? -1.921 -9.071 0.691 1.00 93.88 121 GLY A C 1
ATOM 997 O O . GLY A 1 121 ? -1.616 -9.101 -0.504 1.00 93.88 121 GLY A O 1
ATOM 998 N N . GLN A 1 122 ? -3.193 -9.121 1.095 1.00 94.06 122 GLN A N 1
ATOM 999 C CA . GLN A 1 122 ? -4.329 -9.166 0.166 1.00 94.06 122 GLN A CA 1
ATOM 1000 C C . GLN A 1 122 ? -4.369 -7.931 -0.747 1.00 94.06 122 GLN A C 1
ATOM 1002 O O . GLN A 1 122 ? -4.497 -8.052 -1.967 1.00 94.06 122 GLN A O 1
ATOM 1007 N N . ARG A 1 123 ? -4.201 -6.733 -0.172 1.00 94.56 123 ARG A N 1
ATOM 1008 C CA . ARG A 1 123 ? -4.225 -5.464 -0.918 1.00 94.56 123 ARG A CA 1
ATOM 1009 C C . ARG A 1 123 ? -3.014 -5.311 -1.840 1.00 94.56 123 ARG A C 1
ATOM 1011 O O . ARG A 1 123 ? -3.168 -4.854 -2.972 1.00 94.56 123 ARG A O 1
ATOM 1018 N N . LEU A 1 124 ? -1.831 -5.727 -1.391 1.00 95.44 124 LEU A N 1
ATOM 1019 C CA . LEU A 1 124 ? -0.609 -5.725 -2.198 1.00 95.44 124 LEU A CA 1
ATOM 1020 C C . LEU A 1 124 ? -0.710 -6.689 -3.381 1.00 95.44 124 LEU A C 1
ATOM 1022 O O . LEU A 1 124 ? -0.310 -6.334 -4.487 1.00 95.44 124 LEU A O 1
ATOM 1026 N N . SER A 1 125 ? -1.291 -7.872 -3.173 1.00 95.00 125 SER A N 1
ATOM 1027 C CA . SER A 1 125 ? -1.519 -8.847 -4.245 1.00 95.00 125 SER A CA 1
ATOM 1028 C C . SER A 1 125 ? -2.443 -8.278 -5.324 1.00 95.00 125 SER A C 1
ATOM 1030 O O . SER A 1 125 ? -2.106 -8.317 -6.507 1.00 95.00 125 SER A O 1
ATOM 1032 N N . ALA A 1 126 ? -3.553 -7.651 -4.922 1.00 96.12 126 ALA A N 1
ATOM 1033 C CA . ALA A 1 126 ? -4.456 -6.970 -5.849 1.00 96.12 126 ALA A CA 1
ATOM 1034 C C . ALA A 1 126 ? -3.789 -5.774 -6.558 1.00 96.12 126 ALA A C 1
ATOM 1036 O O . ALA A 1 126 ? -4.054 -5.508 -7.728 1.00 96.12 126 ALA A O 1
ATOM 1037 N N . ALA A 1 127 ? -2.907 -5.028 -5.884 1.00 96.19 127 ALA A N 1
ATOM 1038 C CA . ALA A 1 127 ? -2.141 -3.947 -6.509 1.00 96.19 127 ALA A CA 1
ATOM 1039 C C . ALA A 1 127 ? -1.130 -4.466 -7.547 1.00 96.19 127 ALA A C 1
ATOM 1041 O O . ALA A 1 127 ? -0.994 -3.872 -8.617 1.00 96.19 127 ALA A O 1
ATOM 1042 N N . LEU A 1 128 ? -0.464 -5.592 -7.272 1.00 95.75 128 LEU A N 1
ATOM 1043 C CA . LEU A 1 128 ? 0.456 -6.228 -8.213 1.00 95.75 128 LEU A CA 1
ATOM 1044 C C . LEU A 1 128 ? -0.276 -6.737 -9.461 1.00 95.75 128 LEU A C 1
ATOM 1046 O O . LEU A 1 128 ? 0.192 -6.480 -10.566 1.00 95.75 128 LEU A O 1
ATOM 1050 N N . GLN A 1 129 ? -1.424 -7.402 -9.289 1.00 96.62 129 GLN A N 1
ATOM 1051 C CA . GLN A 1 129 ? -2.274 -7.850 -10.399 1.00 96.62 129 GLN A CA 1
ATOM 1052 C C . GLN A 1 129 ? -2.693 -6.669 -11.276 1.00 96.62 129 GLN A C 1
ATOM 1054 O O . GLN A 1 129 ? -2.367 -6.653 -12.458 1.00 96.62 129 GLN A O 1
ATOM 1059 N N . ARG A 1 130 ? -3.241 -5.602 -10.674 1.00 97.12 130 ARG A N 1
ATOM 1060 C CA . ARG A 1 130 ? -3.583 -4.368 -11.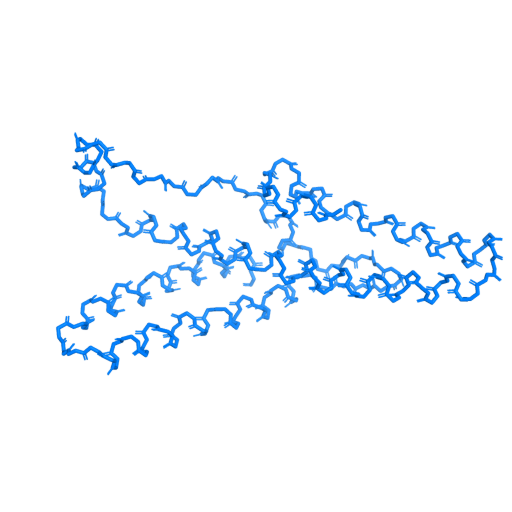405 1.00 97.12 130 ARG A CA 1
ATOM 1061 C C . ARG A 1 130 ? -2.393 -3.766 -12.160 1.00 97.12 130 ARG A C 1
ATOM 1063 O O . ARG A 1 130 ? -2.559 -3.233 -13.250 1.00 97.12 130 ARG A O 1
ATOM 1070 N N . SER A 1 131 ? -1.188 -3.833 -11.593 1.00 96.62 131 SER A N 1
ATOM 1071 C CA . SER A 1 131 ? 0.040 -3.329 -12.227 1.00 96.62 131 SER A CA 1
ATOM 1072 C C . SER A 1 131 ? 0.524 -4.203 -13.394 1.00 96.62 131 SER A C 1
ATOM 1074 O O . SER A 1 131 ? 1.229 -3.709 -14.276 1.00 96.62 131 SER A O 1
ATOM 1076 N N . LEU A 1 132 ? 0.182 -5.494 -13.408 1.00 96.75 132 LEU A N 1
ATOM 1077 C CA . LEU A 1 132 ? 0.417 -6.384 -14.546 1.00 96.75 132 LEU A CA 1
ATOM 1078 C C . LEU A 1 132 ? -0.632 -6.152 -15.634 1.00 96.75 132 LEU A C 1
ATOM 1080 O O . LEU A 1 132 ? -0.248 -5.952 -16.783 1.00 96.75 132 LEU A O 1
ATOM 1084 N N . ASP A 1 133 ? -1.910 -6.083 -15.260 1.00 97.75 133 ASP A N 1
ATOM 1085 C CA . ASP A 1 133 ? -3.012 -5.812 -16.188 1.00 97.75 133 ASP A CA 1
ATOM 1086 C C . ASP A 1 133 ? -2.790 -4.490 -16.926 1.00 97.75 133 ASP A C 1
ATOM 1088 O O . ASP A 1 133 ? -2.893 -4.441 -18.145 1.00 97.75 133 ASP A O 1
ATOM 1092 N N . LEU A 1 134 ? -2.370 -3.440 -16.208 1.00 96.88 134 LEU A N 1
ATOM 1093 C CA . LEU A 1 134 ? -2.045 -2.143 -16.805 1.00 96.88 134 LEU A CA 1
ATOM 1094 C C . LEU A 1 134 ? -0.871 -2.217 -17.795 1.00 96.88 134 LEU A C 1
ATOM 1096 O O . LEU A 1 134 ? -0.857 -1.505 -18.799 1.00 96.88 134 LEU A O 1
ATOM 1100 N N . ALA A 1 135 ? 0.140 -3.042 -17.508 1.00 96.31 135 ALA A N 1
ATOM 1101 C CA . ALA A 1 135 ? 1.279 -3.209 -18.408 1.00 96.31 135 ALA A CA 1
ATOM 1102 C C . ALA A 1 135 ? 0.851 -3.915 -19.703 1.00 96.31 135 ALA A C 1
ATOM 1104 O O . ALA A 1 135 ? 1.241 -3.483 -20.786 1.00 96.31 135 ALA A O 1
ATOM 1105 N N . VAL A 1 136 ? 0.009 -4.948 -19.591 1.00 96.25 136 VAL A N 1
ATOM 1106 C CA . VAL A 1 136 ? -0.545 -5.675 -20.741 1.00 96.25 136 VAL A CA 1
ATOM 1107 C C . VAL A 1 136 ? -1.487 -4.782 -21.544 1.00 96.25 136 VAL A C 1
ATOM 1109 O O . VAL A 1 136 ? -1.282 -4.633 -22.743 1.00 96.25 136 VAL A O 1
ATOM 1112 N N . SER A 1 137 ? -2.434 -4.096 -20.898 1.00 97.00 137 SER A N 1
ATOM 1113 C CA . SER A 1 137 ? -3.380 -3.208 -21.585 1.00 97.00 137 SER A CA 1
ATOM 1114 C C . SER A 1 137 ? -2.677 -2.071 -22.327 1.00 97.00 137 SER A C 1
ATOM 1116 O O . SER A 1 137 ? -3.136 -1.611 -23.369 1.00 97.00 137 SER A O 1
ATOM 1118 N N . ARG A 1 138 ? -1.544 -1.594 -21.795 1.00 95.38 138 ARG A N 1
ATOM 1119 C CA . ARG A 1 138 ? -0.725 -0.579 -22.463 1.00 95.38 138 ARG A CA 1
ATOM 1120 C C . ARG A 1 138 ? -0.066 -1.122 -23.729 1.00 95.38 138 ARG A C 1
ATOM 1122 O O . ARG A 1 138 ? -0.016 -0.398 -24.716 1.00 95.38 138 ARG A O 1
ATOM 1129 N N . PHE A 1 139 ? 0.407 -2.366 -23.703 1.00 96.06 139 PHE A N 1
ATOM 1130 C CA . PHE A 1 139 ? 0.945 -3.029 -24.889 1.00 96.06 139 PHE A CA 1
ATOM 1131 C C . PHE A 1 139 ? -0.146 -3.300 -25.932 1.00 96.06 139 PHE A C 1
ATOM 1133 O O . PHE A 1 139 ? 0.076 -3.052 -27.107 1.00 96.06 139 PHE A O 1
ATOM 1140 N N . GLU A 1 140 ? -1.339 -3.728 -25.512 1.00 96.06 140 GLU A N 1
ATOM 1141 C CA . GLU A 1 140 ? -2.482 -3.957 -26.413 1.00 96.06 140 GLU A CA 1
ATOM 1142 C C . GLU A 1 140 ? -2.941 -2.685 -27.144 1.00 96.06 140 GLU A C 1
ATOM 1144 O O . GLU A 1 140 ? -3.485 -2.763 -28.244 1.00 96.06 140 GLU A O 1
ATOM 1149 N N . ALA A 1 141 ? -2.719 -1.512 -26.545 1.00 95.75 141 ALA A N 1
ATOM 1150 C CA . ALA A 1 141 ? -3.022 -0.216 -27.146 1.00 95.75 141 ALA A CA 1
ATOM 1151 C C . ALA A 1 141 ? -1.902 0.328 -28.057 1.00 95.75 141 ALA A C 1
ATOM 1153 O O . ALA A 1 141 ? -2.093 1.361 -28.699 1.00 95.75 141 ALA A O 1
ATOM 1154 N N . GLN A 1 142 ? -0.737 -0.323 -28.087 1.00 93.81 142 GLN A N 1
ATOM 1155 C CA . GLN A 1 142 ? 0.430 0.069 -28.873 1.00 93.81 142 GLN A CA 1
ATOM 1156 C C . GLN A 1 142 ? 0.694 -0.940 -29.999 1.00 93.81 142 GLN A C 1
ATOM 1158 O O . GLN A 1 142 ? 0.187 -2.059 -30.029 1.00 93.81 142 GLN A O 1
ATOM 1163 N N . ASP A 1 143 ? 1.512 -0.535 -30.957 1.00 94.81 143 ASP A N 1
ATOM 1164 C CA . ASP A 1 143 ? 2.058 -1.390 -31.999 1.00 94.81 143 ASP A CA 1
ATOM 1165 C C . ASP A 1 143 ? 3.186 -2.300 -31.469 1.00 94.81 143 ASP A C 1
ATOM 1167 O O . ASP A 1 143 ? 3.677 -2.159 -30.348 1.00 94.81 143 ASP A O 1
ATOM 1171 N N . ILE A 1 144 ? 3.613 -3.276 -32.282 1.00 93.75 144 ILE A N 1
ATOM 1172 C CA . ILE A 1 144 ? 4.531 -4.361 -31.873 1.00 93.75 144 ILE A CA 1
ATOM 1173 C C . ILE A 1 144 ? 5.872 -3.872 -31.299 1.00 93.75 144 ILE A C 1
ATOM 1175 O O . ILE A 1 144 ? 6.530 -4.588 -30.545 1.00 93.75 144 ILE A O 1
ATOM 1179 N N . THR A 1 145 ? 6.269 -2.640 -31.619 1.00 94.19 145 THR A N 1
ATOM 1180 C CA . THR A 1 145 ? 7.467 -1.982 -31.083 1.00 94.19 145 THR A CA 1
ATOM 1181 C C . THR A 1 145 ? 7.399 -1.784 -29.560 1.00 94.19 145 THR A C 1
ATOM 1183 O O . THR A 1 145 ? 8.440 -1.787 -28.899 1.00 94.19 145 THR A O 1
ATOM 1186 N N . GLY A 1 146 ? 6.194 -1.722 -28.980 1.00 92.69 146 GLY A N 1
ATOM 1187 C CA . GLY A 1 146 ? 5.948 -1.607 -27.539 1.00 92.69 146 GLY A CA 1
ATOM 1188 C C . GLY A 1 146 ? 6.340 -2.841 -26.716 1.00 92.69 146 GLY A C 1
ATOM 1189 O O . GLY A 1 146 ? 6.354 -2.781 -25.486 1.00 92.69 146 GLY A O 1
ATOM 1190 N N . ILE A 1 147 ? 6.715 -3.958 -27.352 1.00 95.62 147 ILE A N 1
ATOM 1191 C CA . ILE A 1 147 ? 7.103 -5.190 -26.643 1.00 95.62 147 ILE A CA 1
ATOM 1192 C C . ILE A 1 147 ? 8.320 -4.989 -25.727 1.00 95.62 147 ILE A C 1
ATOM 1194 O O . ILE A 1 147 ? 8.388 -5.576 -24.648 1.00 95.62 147 ILE A O 1
ATOM 1198 N N . VAL A 1 148 ? 9.250 -4.109 -26.115 1.00 94.94 148 VAL A N 1
ATOM 1199 C CA . VAL A 1 148 ? 10.436 -3.775 -25.309 1.00 94.94 148 VAL A CA 1
ATOM 1200 C C . VAL A 1 148 ? 10.032 -3.020 -24.038 1.00 94.94 148 VAL A C 1
ATOM 1202 O O . VAL A 1 148 ? 10.569 -3.274 -22.959 1.00 94.94 148 VAL A O 1
ATOM 1205 N N . GLU A 1 149 ? 9.044 -2.123 -24.137 1.00 94.50 149 GLU A N 1
ATOM 1206 C CA . GLU A 1 149 ? 8.486 -1.430 -22.971 1.00 94.50 149 GLU A CA 1
ATOM 1207 C C . GLU A 1 149 ? 7.776 -2.423 -22.039 1.00 94.50 149 GLU A C 1
ATOM 1209 O O . GLU A 1 149 ? 8.001 -2.399 -20.825 1.00 94.50 149 GLU A O 1
ATOM 1214 N N . LEU A 1 150 ? 6.977 -3.340 -22.595 1.00 95.38 150 LEU A N 1
ATOM 1215 C CA . LEU A 1 150 ? 6.297 -4.383 -21.826 1.00 95.38 150 LEU A CA 1
ATOM 1216 C C . LEU A 1 150 ? 7.291 -5.255 -21.047 1.00 95.38 150 LEU A C 1
ATOM 1218 O O . LEU A 1 150 ? 7.103 -5.474 -19.849 1.00 95.38 150 LEU A O 1
ATOM 1222 N N . GLU A 1 151 ? 8.364 -5.724 -21.686 1.00 96.00 151 GLU A N 1
ATOM 1223 C CA . GLU A 1 151 ? 9.399 -6.528 -21.026 1.00 96.00 151 GLU A CA 1
ATOM 1224 C C . GLU A 1 151 ? 10.049 -5.771 -19.854 1.00 96.00 151 GLU A C 1
ATOM 1226 O O . GLU A 1 151 ? 10.231 -6.328 -18.760 1.00 96.00 151 GLU A O 1
ATOM 1231 N N . GLY A 1 152 ? 10.325 -4.477 -20.040 1.00 95.38 152 GLY A N 1
ATOM 1232 C CA . GLY A 1 152 ? 10.807 -3.596 -18.978 1.00 95.38 152 GLY A CA 1
ATOM 1233 C C . GLY A 1 152 ? 9.817 -3.492 -17.814 1.00 95.38 152 GLY A C 1
ATOM 1234 O O . GLY A 1 152 ? 10.186 -3.702 -16.653 1.00 95.38 152 GLY A O 1
ATOM 1235 N N . LEU A 1 153 ? 8.537 -3.240 -18.100 1.00 96.00 153 LEU A N 1
ATOM 1236 C CA . LEU A 1 153 ? 7.485 -3.132 -17.083 1.00 96.00 153 LEU A CA 1
ATOM 1237 C C . LEU A 1 153 ? 7.274 -4.445 -16.315 1.00 96.00 153 LEU A C 1
ATOM 1239 O O . LEU A 1 153 ? 7.145 -4.423 -15.083 1.00 96.00 153 LEU A O 1
ATOM 1243 N N . LEU A 1 154 ? 7.292 -5.589 -17.004 1.00 96.62 154 LEU A N 1
ATOM 1244 C CA . LEU A 1 154 ? 7.216 -6.917 -16.391 1.00 96.62 154 LEU A CA 1
ATOM 1245 C C . LEU A 1 154 ? 8.428 -7.193 -15.498 1.00 96.62 154 LEU A C 1
ATOM 1247 O O . LEU A 1 154 ? 8.269 -7.725 -14.396 1.00 96.62 154 LEU A O 1
ATOM 1251 N N . SER A 1 155 ? 9.622 -6.774 -15.918 1.00 96.88 155 SER A N 1
ATOM 1252 C CA . SER A 1 155 ? 10.842 -6.885 -15.113 1.00 96.88 155 SER A CA 1
ATOM 1253 C C . SER A 1 155 ? 10.748 -6.066 -13.824 1.00 96.88 155 SER A C 1
ATOM 1255 O O . SER A 1 155 ? 11.066 -6.575 -12.744 1.00 96.88 155 SER A O 1
ATOM 1257 N N . VAL A 1 156 ? 10.217 -4.838 -13.894 1.00 96.75 156 VAL A N 1
ATOM 1258 C CA . VAL A 1 156 ? 9.947 -4.021 -12.700 1.00 96.75 156 VAL A CA 1
ATOM 1259 C C . VAL A 1 156 ? 8.912 -4.696 -11.804 1.00 96.75 156 VAL A C 1
ATOM 1261 O O . VAL A 1 156 ? 9.150 -4.811 -10.606 1.00 96.75 156 VAL A O 1
ATOM 1264 N N . ASN A 1 157 ? 7.792 -5.176 -12.352 1.00 96.38 157 ASN A N 1
ATOM 1265 C CA . ASN A 1 157 ? 6.762 -5.879 -11.576 1.00 96.38 157 ASN A CA 1
ATOM 1266 C C . ASN A 1 157 ? 7.316 -7.131 -10.875 1.00 96.38 157 ASN A C 1
ATOM 1268 O O . ASN A 1 157 ? 7.055 -7.344 -9.690 1.00 96.38 157 ASN A O 1
ATOM 1272 N N . ARG A 1 158 ? 8.153 -7.916 -11.562 1.00 96.88 158 ARG A N 1
ATOM 1273 C CA . ARG A 1 158 ? 8.838 -9.082 -10.989 1.00 96.88 158 ARG A CA 1
ATOM 1274 C C . ARG A 1 158 ? 9.773 -8.689 -9.845 1.00 96.88 158 ARG A C 1
ATOM 1276 O O . ARG A 1 158 ? 9.794 -9.359 -8.813 1.00 96.88 158 ARG A O 1
ATOM 1283 N N . MET A 1 159 ? 10.531 -7.603 -10.002 1.00 96.88 159 MET A N 1
ATOM 1284 C CA . MET A 1 159 ? 11.398 -7.089 -8.940 1.00 96.88 159 MET A CA 1
ATOM 1285 C C . MET A 1 159 ? 10.583 -6.567 -7.748 1.00 96.88 159 MET A C 1
ATOM 1287 O O . MET A 1 159 ? 10.922 -6.877 -6.609 1.00 96.88 159 MET A 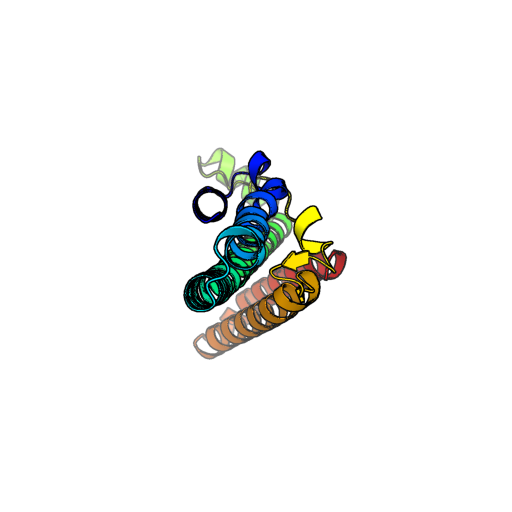O 1
ATOM 1291 N N . THR A 1 160 ? 9.481 -5.847 -7.981 1.00 96.25 160 THR A N 1
ATOM 1292 C CA . THR A 1 160 ? 8.564 -5.403 -6.917 1.00 96.25 160 THR A CA 1
ATOM 1293 C C . THR A 1 160 ? 8.025 -6.590 -6.126 1.00 96.25 160 THR A C 1
ATOM 1295 O O . THR A 1 160 ? 8.120 -6.584 -4.901 1.00 96.25 160 THR A O 1
ATOM 1298 N N . HIS A 1 161 ? 7.552 -7.640 -6.807 1.00 96.00 161 HIS A N 1
ATOM 1299 C CA . HIS A 1 161 ? 7.124 -8.877 -6.155 1.00 96.00 161 HIS A CA 1
ATOM 1300 C C . HIS A 1 161 ? 8.252 -9.478 -5.305 1.00 96.00 161 HIS A C 1
ATOM 1302 O O . HIS A 1 161 ? 8.067 -9.699 -4.116 1.00 96.00 161 HIS A O 1
ATOM 1308 N N . LYS A 1 162 ? 9.462 -9.633 -5.864 1.00 96.31 162 LYS A N 1
ATOM 1309 C CA . LYS A 1 162 ? 10.626 -10.174 -5.137 1.00 96.31 162 LYS A CA 1
ATOM 1310 C C . LYS A 1 162 ? 10.987 -9.376 -3.876 1.00 96.31 162 LYS A C 1
ATOM 1312 O O . LYS A 1 162 ? 11.471 -9.961 -2.909 1.00 96.31 162 LYS A O 1
ATOM 1317 N N . LEU A 1 163 ? 10.812 -8.054 -3.886 1.00 93.94 163 LEU A N 1
ATOM 1318 C CA . LEU A 1 163 ? 11.051 -7.212 -2.712 1.00 93.94 163 LEU A CA 1
ATOM 1319 C C . LEU A 1 163 ? 9.953 -7.383 -1.654 1.00 93.94 163 LEU A C 1
ATOM 1321 O O . LEU A 1 163 ? 10.275 -7.450 -0.470 1.00 93.94 163 LEU A O 1
ATOM 1325 N N . LEU A 1 164 ? 8.690 -7.487 -2.078 1.00 93.31 164 LEU A N 1
ATOM 1326 C CA . LEU A 1 164 ? 7.534 -7.646 -1.192 1.00 93.31 164 LEU A CA 1
ATOM 1327 C C . LEU A 1 164 ? 7.450 -9.044 -0.560 1.00 93.31 164 LEU A C 1
ATOM 1329 O O . LEU A 1 164 ? 7.191 -9.137 0.637 1.00 93.31 164 LEU A O 1
ATOM 1333 N N . SER A 1 165 ? 7.763 -10.113 -1.304 1.00 92.31 165 SER A N 1
ATOM 1334 C CA . SER A 1 165 ? 7.726 -11.510 -0.818 1.00 92.31 165 SER A CA 1
ATOM 1335 C C . SER A 1 165 ? 8.702 -11.814 0.325 1.00 92.31 165 SER A C 1
ATOM 1337 O O . SER A 1 165 ? 8.712 -12.912 0.866 1.00 92.31 165 SER A O 1
ATOM 1339 N N . LYS A 1 166 ? 9.586 -10.874 0.680 1.00 90.38 166 LYS A N 1
ATOM 1340 C CA . LYS A 1 166 ? 10.441 -11.002 1.869 1.00 90.38 166 LYS A CA 1
ATOM 1341 C C . LYS A 1 166 ? 9.675 -10.756 3.170 1.00 90.38 166 LYS A C 1
ATOM 1343 O O . LYS A 1 166 ? 10.158 -11.137 4.232 1.00 90.38 166 LYS A O 1
ATOM 1348 N N . PHE A 1 167 ? 8.536 -10.071 3.087 1.00 85.19 167 PHE A N 1
ATOM 1349 C CA . PHE A 1 167 ? 7.784 -9.573 4.238 1.00 85.19 167 PHE A CA 1
ATOM 1350 C C . PHE A 1 167 ? 6.348 -10.105 4.296 1.00 85.19 167 PHE A C 1
ATOM 1352 O O . PHE A 1 167 ? 5.769 -10.139 5.382 1.00 85.19 167 PHE A O 1
ATOM 1359 N N . VAL A 1 168 ? 5.786 -10.496 3.149 1.00 80.94 168 VAL A N 1
ATOM 1360 C CA . VAL A 1 168 ? 4.427 -11.031 2.972 1.00 80.94 168 VAL A CA 1
ATOM 1361 C C . VAL A 1 168 ? 4.504 -12.436 2.403 1.00 80.94 168 VAL A C 1
ATOM 1363 O O . VAL A 1 168 ? 5.315 -12.624 1.467 1.00 80.94 168 VAL A O 1
#

pLDDT: mean 91.96, std 4.83, range [66.31, 97.75]

Secondary structure (DSSP, 8-state):
-HHHHHH--HHHHTTTTHHHHHHHHHHHHIIIII--HHHHHHHHHHHHHHHHHHHHHHHHHHHHHHHHHHHHHHS-HHHHHHHHHTT---PPPPP---HHHHT-S-EEETTEEE-HHHHHHHHHHHHHHHHHHHHHHHHHTS-GGGHHHHHHHHHHHHHHHHHHTTT-